Protein AF-A0A1Z5SDW2-F1 (afdb_monomer)

Solvent-accessible surface area (backbone atoms only — not comparable to full-atom values): 9249 Å² total; per-residue (Å²): 107,71,66,49,5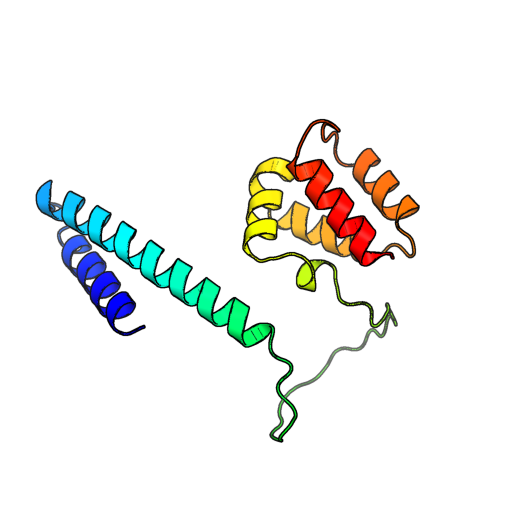3,56,39,53,48,50,41,60,58,54,66,68,35,76,96,68,62,44,74,67,51,52,50,50,40,52,51,40,48,56,50,42,50,52,57,48,54,53,49,49,53,55,50,57,56,58,72,72,52,90,77,78,86,81,89,88,84,88,88,89,81,88,90,82,93,78,88,75,88,77,65,98,61,84,51,64,79,79,74,48,50,80,63,55,52,53,51,44,22,47,75,77,42,75,58,34,58,65,60,43,51,55,46,50,57,52,48,69,64,47,95,46,50,70,60,37,51,53,51,45,61,74,73,44,92,71,56,88,87,36,67,65,55,50,50,52,51,51,52,50,46,70,72,61,109

Mean predicted aligned error: 17.03 Å

Secondary structure (DSSP, 8-state):
-HHHHHHHHHHHHHTT-TTT--HHHHHHHHHHHHHHHHHHHHHHHHHHHHHTS----------------------SS--HHHHS-HHHHHHHHHHTSTT-HHHHHHHHHHHTT-SSHHHHHHHHHTT----TT-HHHHHHHHHHHHHH-

Radius of gyration: 21.75 Å; Cα contacts (8 Å, |Δi|>4): 65; chains: 1; bounding box: 37×48×57 Å

Foldseek 3Di:
DVLLVVLVVLLVVLVVCPVNRDPVSVVSNVVSVVVNVVVVVVVVVVVVVVVPDPDDDDDDDDDDDDDDDDDDPQDPQDQLVNLQDPVLLQVCCVPFVVVPNVVSVVLSVVLSVDQALVVNVVVCVVPGVDDPPDPSVVVVSVSSNVRHD

Nearest PDB structures (foldseek):
  8ipa-assembly1_BB  TM=5.589E-01  e=6.727E+00  Triticum aestivum

Structure (mmCIF, N/CA/C/O backbone):
data_AF-A0A1Z5SDW2-F1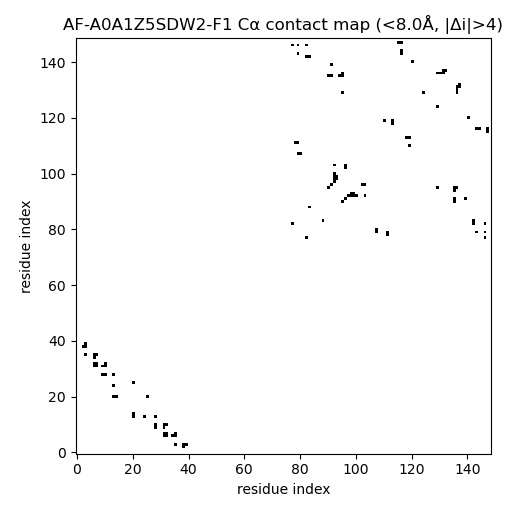
#
_entry.id   AF-A0A1Z5SDW2-F1
#
loop_
_atom_site.group_PDB
_atom_site.id
_atom_site.type_symbol
_atom_site.label_atom_id
_atom_site.label_alt_id
_atom_site.label_comp_id
_atom_site.label_asym_id
_atom_site.label_entity_id
_atom_site.label_seq_id
_atom_site.pdbx_PDB_ins_code
_atom_site.Cartn_x
_atom_site.Cartn_y
_atom_site.Cartn_z
_atom_site.occupancy
_atom_site.B_iso_or_equiv
_atom_site.auth_seq_id
_atom_site.auth_comp_id
_atom_site.auth_asym_id
_atom_site.auth_atom_id
_atom_site.pdbx_PDB_model_num
ATOM 1 N N . MET A 1 1 ? -1.486 -15.483 16.921 1.00 78.00 1 MET A N 1
ATOM 2 C CA . MET A 1 1 ? -2.925 -15.761 16.673 1.00 78.00 1 MET A CA 1
ATOM 3 C C . MET A 1 1 ? -3.793 -15.730 17.924 1.00 78.00 1 MET A C 1
ATOM 5 O O . MET A 1 1 ? -4.630 -14.843 17.981 1.00 78.00 1 MET A O 1
ATOM 9 N N . GLN A 1 2 ? -3.649 -16.633 18.909 1.00 83.25 2 GLN A N 1
ATOM 10 C CA . GLN A 1 2 ? -4.511 -16.599 20.113 1.00 83.25 2 GLN A CA 1
ATOM 11 C C . GLN A 1 2 ? -4.448 -15.241 20.840 1.00 83.25 2 GLN A C 1
ATOM 13 O O . GLN A 1 2 ? -5.489 -14.618 21.010 1.00 83.25 2 GLN A O 1
ATOM 18 N N . ARG A 1 3 ? -3.239 -14.731 21.138 1.00 87.12 3 ARG A N 1
ATOM 19 C CA . ARG A 1 3 ? -3.011 -13.404 21.750 1.00 87.12 3 ARG A CA 1
ATOM 20 C C . ARG A 1 3 ? -3.735 -12.268 21.011 1.00 87.12 3 ARG A C 1
ATOM 22 O O . ARG A 1 3 ? -4.568 -11.609 21.620 1.00 87.12 3 ARG A O 1
ATOM 29 N N . VAL A 1 4 ? -3.509 -12.116 19.700 1.00 89.12 4 VAL A N 1
ATOM 30 C CA . VAL A 1 4 ? -4.247 -11.176 18.825 1.00 89.12 4 VAL A CA 1
ATOM 31 C C . VAL A 1 4 ? -5.766 -11.268 19.006 1.00 89.12 4 VAL A C 1
ATOM 33 O O . VAL A 1 4 ? -6.408 -10.245 19.217 1.00 89.12 4 VAL A O 1
ATOM 36 N N . ARG A 1 5 ? -6.355 -12.474 18.970 1.00 89.94 5 ARG A N 1
ATOM 37 C CA . ARG A 1 5 ? -7.809 -12.650 19.159 1.00 89.94 5 ARG A CA 1
ATOM 38 C C . ARG A 1 5 ? -8.267 -12.187 20.545 1.00 89.94 5 ARG A C 1
ATOM 40 O O . ARG A 1 5 ? -9.271 -11.495 20.641 1.00 89.94 5 ARG A O 1
ATOM 47 N N . THR A 1 6 ? -7.523 -12.517 21.602 1.00 93.69 6 THR A N 1
ATOM 48 C CA . THR A 1 6 ? -7.821 -12.075 22.975 1.00 93.69 6 THR A CA 1
ATOM 49 C C . THR A 1 6 ? -7.713 -10.556 23.138 1.00 93.69 6 THR A C 1
ATOM 51 O O . THR A 1 6 ? -8.517 -9.965 23.852 1.00 93.69 6 THR A O 1
ATOM 54 N N . LEU A 1 7 ? -6.746 -9.908 22.485 1.00 92.25 7 LEU A N 1
ATOM 55 C CA . LEU A 1 7 ? -6.579 -8.453 22.541 1.00 92.25 7 LEU A CA 1
ATOM 56 C C . LEU A 1 7 ? -7.664 -7.718 21.743 1.00 92.25 7 LEU A C 1
ATOM 58 O O . LEU A 1 7 ? -8.242 -6.768 22.260 1.00 92.25 7 LEU A O 1
ATOM 62 N N . LEU A 1 8 ? -8.004 -8.191 20.540 1.00 93.00 8 LEU A N 1
ATOM 63 C CA . LEU A 1 8 ? -9.129 -7.657 19.762 1.00 93.00 8 LEU A CA 1
ATOM 64 C C . LEU A 1 8 ? -10.457 -7.800 20.516 1.00 93.00 8 LEU A C 1
ATOM 66 O O . LEU A 1 8 ? -11.240 -6.857 20.541 1.00 93.00 8 LEU A O 1
ATOM 70 N N . GLN A 1 9 ? -10.679 -8.936 21.188 1.00 93.00 9 GLN A N 1
ATOM 71 C CA . GLN A 1 9 ? -11.846 -9.133 22.050 1.00 93.00 9 GLN A CA 1
ATOM 72 C C . GLN A 1 9 ? -11.880 -8.104 23.192 1.00 93.00 9 GLN A C 1
ATOM 74 O O . GLN A 1 9 ? -12.898 -7.455 23.387 1.00 93.00 9 GLN A O 1
ATOM 79 N N . LYS A 1 10 ? -10.754 -7.881 23.885 1.00 90.88 10 LYS A N 1
ATOM 80 C CA . LYS A 1 10 ? -10.648 -6.858 24.940 1.00 90.88 10 LYS A CA 1
ATOM 81 C C . LYS A 1 10 ? -10.935 -5.440 24.439 1.00 90.88 10 LYS A C 1
ATOM 83 O O . LYS A 1 10 ? -11.641 -4.708 25.119 1.00 90.88 10 LYS A O 1
ATOM 88 N N . ILE A 1 11 ? -10.417 -5.057 23.269 1.00 91.19 11 ILE A N 1
ATOM 89 C CA . ILE A 1 11 ? -10.709 -3.748 22.655 1.00 91.19 11 ILE A CA 1
ATOM 90 C C . ILE A 1 11 ? -12.211 -3.635 22.358 1.00 91.19 11 ILE A C 1
ATOM 92 O O . ILE A 1 11 ? -12.821 -2.633 22.711 1.00 91.19 11 ILE A O 1
ATOM 96 N N . ALA A 1 12 ? -12.813 -4.681 21.783 1.00 89.88 12 ALA A N 1
ATOM 97 C CA . ALA A 1 12 ? -14.241 -4.734 21.466 1.00 89.88 12 ALA A CA 1
ATOM 98 C C . ALA A 1 12 ? -15.162 -4.856 22.697 1.00 89.88 12 ALA A C 1
ATOM 100 O O . ALA A 1 12 ? -16.364 -4.639 22.575 1.00 89.88 12 ALA A O 1
ATOM 101 N N . ASP A 1 13 ? -14.640 -5.234 23.866 1.00 89.56 13 ASP A N 1
ATOM 102 C CA . ASP A 1 13 ? -15.388 -5.237 25.127 1.00 89.56 13 ASP A CA 1
ATOM 103 C C . ASP A 1 13 ? -15.299 -3.884 25.846 1.00 89.56 13 ASP A C 1
ATOM 105 O O . ASP A 1 13 ? -16.306 -3.431 26.383 1.00 89.56 13 ASP A O 1
ATOM 109 N N . LEU A 1 14 ? -14.151 -3.197 25.778 1.00 86.50 14 LEU A N 1
ATOM 110 C CA . LEU A 1 14 ? -14.012 -1.808 26.236 1.00 86.50 14 LEU A CA 1
ATOM 111 C C . LEU A 1 14 ? -14.825 -0.839 25.358 1.00 86.50 14 LEU A C 1
ATOM 113 O O . LEU A 1 14 ? -15.527 0.023 25.878 1.00 86.50 14 LEU A O 1
ATOM 117 N N . SER A 1 15 ? -14.831 -1.031 24.033 1.00 82.19 15 SER A N 1
ATOM 118 C CA . SER A 1 15 ? -15.568 -0.168 23.097 1.00 82.19 15 SER A CA 1
ATOM 119 C C . SER A 1 15 ? -17.096 -0.299 23.160 1.00 82.19 15 SER A C 1
ATOM 121 O O . SER A 1 15 ? -17.777 0.377 22.403 1.00 82.19 15 SER A O 1
ATOM 123 N N . LYS A 1 16 ? -17.655 -1.181 24.001 1.00 84.19 16 LYS A N 1
ATOM 124 C CA . LYS A 1 16 ? -19.111 -1.267 24.249 1.00 84.19 16 LYS A CA 1
ATOM 125 C C . LYS A 1 16 ? -19.589 -0.282 25.314 1.00 84.19 16 LYS A C 1
ATOM 127 O O . LYS A 1 16 ? -20.788 -0.185 25.557 1.00 84.19 16 LYS A O 1
ATOM 132 N N . ALA A 1 17 ? -18.670 0.414 25.978 1.00 73.19 17 ALA A N 1
ATOM 133 C CA . ALA A 1 17 ? -18.972 1.411 26.993 1.00 73.19 17 ALA A CA 1
ATOM 134 C C . ALA A 1 17 ? -19.149 2.820 26.387 1.00 73.19 17 ALA A C 1
ATOM 136 O O . ALA A 1 17 ? -18.689 3.775 27.002 1.00 73.19 17 ALA A O 1
ATOM 137 N N . ASP A 1 18 ? -19.781 2.947 25.206 1.00 62.19 18 ASP A N 1
ATOM 138 C CA . ASP A 1 18 ? -19.827 4.162 24.357 1.00 62.19 18 ASP A CA 1
ATOM 139 C C . ASP A 1 18 ? -19.859 5.490 25.147 1.00 62.19 18 ASP A C 1
ATOM 141 O O . ASP A 1 18 ? -18.928 6.287 25.054 1.00 62.19 18 ASP A O 1
ATOM 145 N N . ASP A 1 19 ? -20.882 5.697 25.986 1.00 65.25 19 ASP A N 1
ATOM 146 C CA . ASP A 1 19 ? -21.088 6.948 26.741 1.00 65.25 19 ASP A CA 1
ATOM 147 C C . ASP A 1 19 ? -20.333 7.035 28.090 1.00 65.25 19 ASP A C 1
ATOM 149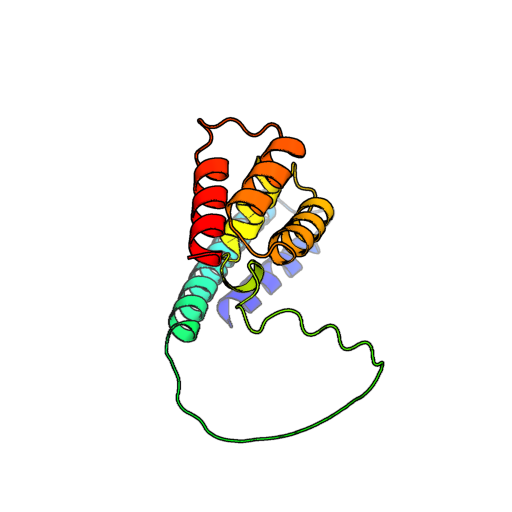 O O . ASP A 1 19 ? -20.437 8.040 28.792 1.00 65.25 19 ASP A O 1
ATOM 153 N N . ASN A 1 20 ? -19.621 5.982 28.512 1.00 71.75 20 ASN A N 1
ATOM 154 C CA . ASN A 1 20 ? -18.995 5.876 29.844 1.00 71.75 20 ASN A CA 1
ATOM 155 C C . ASN A 1 20 ? -17.509 5.461 29.827 1.00 71.75 20 ASN A C 1
ATOM 157 O O . ASN A 1 20 ? -16.932 5.249 30.895 1.00 71.75 20 ASN A O 1
ATOM 161 N N . ALA A 1 21 ? -16.880 5.336 28.655 1.00 78.38 21 ALA A N 1
ATOM 162 C CA . ALA A 1 21 ? -15.470 4.971 28.534 1.00 78.38 21 ALA A CA 1
ATOM 163 C C . ALA A 1 21 ? -14.574 5.981 29.275 1.00 78.38 21 ALA A C 1
ATOM 165 O O . ALA A 1 21 ? -14.546 7.172 28.956 1.00 78.38 21 ALA A O 1
ATOM 166 N N . THR A 1 22 ? -13.832 5.514 30.280 1.00 87.75 22 THR A N 1
ATOM 167 C CA . THR A 1 22 ? -12.931 6.377 31.049 1.00 87.75 22 THR A CA 1
ATOM 168 C C . THR A 1 22 ? -11.627 6.626 30.288 1.00 87.75 22 THR A C 1
ATOM 170 O O . THR A 1 22 ? -11.263 5.882 29.378 1.00 87.75 22 THR A O 1
ATOM 173 N N . LEU A 1 23 ? -10.855 7.634 30.711 1.00 84.75 23 LEU A N 1
ATOM 174 C CA . LEU A 1 23 ? -9.489 7.849 30.208 1.00 84.75 23 LEU A CA 1
ATOM 175 C C . LEU A 1 23 ? -8.621 6.582 30.330 1.00 84.75 23 LEU A C 1
ATOM 177 O O . LEU A 1 23 ? -7.840 6.290 29.432 1.00 84.75 23 LEU A O 1
ATOM 181 N N . ILE A 1 24 ? -8.818 5.792 31.393 1.00 87.06 24 ILE A N 1
ATOM 182 C CA . ILE A 1 24 ? -8.097 4.533 31.628 1.00 87.06 24 ILE A CA 1
ATOM 183 C C . ILE A 1 24 ? -8.512 3.466 30.604 1.00 87.06 24 ILE A C 1
ATOM 185 O O . ILE A 1 24 ? -7.659 2.726 30.116 1.00 87.06 24 ILE A O 1
ATOM 189 N N . ASP A 1 25 ? -9.795 3.395 30.239 1.00 87.19 25 ASP A N 1
ATOM 190 C CA . ASP A 1 25 ? -10.280 2.470 29.207 1.00 87.19 25 ASP A CA 1
ATOM 191 C C . ASP A 1 25 ? -9.734 2.850 27.824 1.00 87.19 25 ASP A C 1
ATOM 193 O O . ASP A 1 25 ? -9.317 1.975 27.065 1.00 87.19 25 ASP A O 1
ATOM 197 N N . ILE A 1 26 ? -9.658 4.151 27.523 1.00 88.38 26 ILE A N 1
ATOM 198 C CA . ILE A 1 26 ? -9.064 4.676 26.286 1.00 88.38 26 ILE A CA 1
ATOM 199 C C . ILE A 1 26 ? -7.563 4.350 26.230 1.00 88.38 26 ILE A C 1
ATOM 201 O O . ILE A 1 26 ? -7.108 3.789 25.231 1.00 88.38 26 ILE A O 1
ATOM 205 N N . ASP A 1 27 ? -6.802 4.610 27.297 1.00 90.88 27 ASP A N 1
ATOM 206 C CA . ASP A 1 27 ? -5.377 4.258 27.378 1.00 90.88 27 ASP A CA 1
ATOM 207 C C . ASP A 1 27 ? -5.156 2.740 27.217 1.00 90.88 27 ASP A C 1
ATOM 209 O O . ASP A 1 27 ? -4.287 2.312 26.451 1.00 90.88 27 ASP A O 1
ATOM 213 N N . LEU A 1 28 ? -5.996 1.909 27.850 1.00 90.44 28 LEU A N 1
ATOM 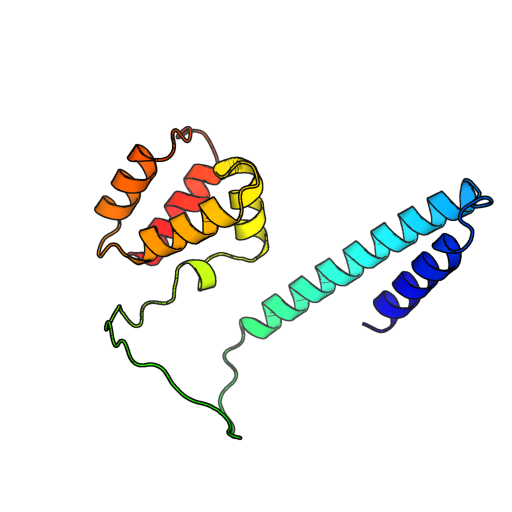214 C CA . LEU A 1 28 ? -5.984 0.450 27.682 1.00 90.44 28 LEU A CA 1
ATOM 215 C C . LEU A 1 28 ? -6.307 0.021 26.242 1.00 90.44 28 LEU A C 1
ATOM 217 O O . LEU A 1 28 ? -5.666 -0.896 25.723 1.00 90.44 28 LEU A O 1
ATOM 221 N N . MET A 1 29 ? -7.264 0.669 25.572 1.00 90.81 29 MET A N 1
ATOM 222 C CA . MET A 1 29 ? -7.565 0.422 24.157 1.00 90.81 29 MET A CA 1
ATOM 223 C C . MET A 1 29 ? -6.393 0.824 23.254 1.00 90.81 29 MET A C 1
ATOM 225 O O . MET A 1 29 ? -6.064 0.076 22.327 1.00 90.81 29 MET A O 1
ATOM 229 N N . MET A 1 30 ? -5.717 1.944 23.532 1.00 90.81 30 MET A N 1
ATOM 230 C CA . MET A 1 30 ? -4.506 2.348 22.810 1.00 90.81 30 MET A CA 1
ATOM 231 C C . MET A 1 30 ? -3.373 1.331 23.004 1.00 90.81 30 MET A C 1
ATOM 233 O O . MET A 1 30 ? -2.763 0.910 22.021 1.00 90.81 30 MET A O 1
ATOM 237 N N . ASP A 1 31 ? -3.120 0.871 24.231 1.00 91.81 31 ASP A N 1
ATOM 238 C CA . ASP A 1 31 ? -2.084 -0.130 24.516 1.00 91.81 31 ASP A CA 1
ATOM 239 C C . ASP A 1 31 ? -2.391 -1.502 23.915 1.00 91.81 31 ASP A C 1
ATOM 241 O O . ASP A 1 31 ? -1.523 -2.106 23.278 1.00 91.81 31 ASP A O 1
ATOM 245 N N . TYR A 1 32 ? -3.629 -1.990 24.016 1.00 93.38 32 TYR A N 1
ATOM 246 C CA . TYR A 1 32 ? -4.015 -3.221 23.328 1.00 93.38 32 TYR A CA 1
ATOM 247 C C . TYR A 1 32 ? -3.888 -3.080 21.804 1.00 93.38 32 TYR A C 1
ATOM 249 O O . TYR A 1 32 ? -3.443 -4.028 21.157 1.00 93.38 32 TYR A O 1
ATOM 257 N N . THR A 1 33 ? -4.176 -1.906 21.232 1.00 92.81 33 THR A N 1
ATOM 258 C CA . THR A 1 33 ? -3.976 -1.633 19.797 1.00 92.81 33 THR A CA 1
ATOM 259 C C . THR A 1 33 ? -2.491 -1.656 19.418 1.00 92.81 33 THR A C 1
ATOM 261 O O . THR A 1 33 ? -2.121 -2.327 18.452 1.00 92.81 33 THR A O 1
ATOM 264 N N . ARG A 1 34 ? -1.614 -1.020 20.213 1.00 91.69 34 ARG A N 1
ATOM 265 C CA . ARG A 1 34 ? -0.145 -1.066 20.041 1.00 91.69 34 ARG A CA 1
ATOM 266 C C . ARG A 1 34 ? 0.379 -2.509 20.066 1.00 91.69 34 ARG A C 1
ATOM 268 O O . ARG A 1 34 ? 1.174 -2.890 19.206 1.00 91.69 34 ARG A O 1
ATOM 275 N N . VAL A 1 35 ? -0.092 -3.337 21.004 1.00 90.31 35 VAL A N 1
ATOM 276 C CA . VAL A 1 35 ? 0.329 -4.747 21.111 1.00 90.31 35 VAL A CA 1
ATOM 277 C C . VAL A 1 35 ? -0.245 -5.614 19.981 1.00 90.31 35 VAL A C 1
ATOM 279 O O . VAL A 1 35 ? 0.475 -6.465 19.464 1.00 90.31 35 VAL A O 1
ATOM 282 N N . VAL A 1 36 ? -1.493 -5.393 19.546 1.00 89.75 36 VAL A N 1
ATOM 283 C CA . VAL A 1 36 ? -2.066 -6.071 18.363 1.00 89.75 36 VAL A CA 1
ATOM 284 C C . VAL A 1 36 ? -1.259 -5.749 17.108 1.00 89.75 36 VAL A C 1
ATOM 286 O O . VAL A 1 36 ? -0.933 -6.664 16.353 1.00 89.75 36 VAL A O 1
ATOM 289 N N . TYR A 1 37 ? -0.893 -4.482 16.903 1.00 89.00 37 TYR A N 1
ATOM 290 C CA . TYR A 1 37 ? -0.053 -4.074 15.779 1.00 89.00 37 TYR A CA 1
ATOM 291 C C . TYR A 1 37 ? 1.308 -4.787 15.804 1.00 89.00 37 TYR A C 1
ATOM 293 O O . TYR A 1 37 ? 1.702 -5.382 14.802 1.00 89.00 37 TYR A O 1
ATOM 301 N N . ALA A 1 38 ? 1.984 -4.824 16.957 1.00 83.31 38 ALA A N 1
ATOM 302 C CA . ALA A 1 38 ? 3.258 -5.530 17.110 1.00 83.31 38 ALA A CA 1
ATOM 303 C C . ALA A 1 38 ? 3.144 -7.045 16.829 1.00 83.31 38 ALA A C 1
ATOM 305 O O . ALA A 1 38 ? 3.937 -7.582 16.053 1.00 83.31 38 ALA A O 1
ATOM 306 N N . ASP A 1 39 ? 2.132 -7.726 17.385 1.00 86.56 39 ASP A N 1
ATOM 307 C CA . ASP A 1 39 ? 1.843 -9.146 17.112 1.00 86.56 39 ASP A CA 1
ATOM 308 C C . ASP A 1 39 ? 1.596 -9.410 15.608 1.00 86.56 39 ASP A C 1
ATOM 310 O O . ASP A 1 39 ? 1.997 -10.451 15.078 1.00 86.56 39 ASP A O 1
ATOM 314 N N . LEU A 1 40 ? 0.908 -8.494 14.913 1.00 86.62 40 LEU A N 1
ATOM 315 C CA . LEU A 1 40 ? 0.592 -8.615 13.486 1.00 86.62 40 LEU A CA 1
ATOM 316 C C . LEU A 1 40 ? 1.805 -8.335 12.591 1.00 86.62 40 LEU A C 1
ATOM 318 O O . LEU A 1 40 ? 1.996 -9.046 11.603 1.00 86.62 40 LEU A O 1
ATOM 322 N N . VAL A 1 41 ? 2.654 -7.366 12.944 1.00 81.06 41 VAL A N 1
ATOM 323 C CA . VAL A 1 41 ? 3.939 -7.124 12.267 1.00 81.06 41 VAL A CA 1
ATOM 324 C C . VAL A 1 41 ? 4.865 -8.331 12.434 1.00 81.06 41 VAL A C 1
ATOM 326 O O . VAL A 1 41 ? 5.457 -8.785 11.454 1.00 81.06 41 VAL A O 1
ATOM 329 N N . GLU A 1 42 ? 4.939 -8.919 13.633 1.00 80.88 42 GLU A N 1
ATOM 330 C CA . GLU A 1 42 ? 5.720 -10.140 13.857 1.00 80.88 42 GLU A CA 1
ATOM 331 C C . GLU A 1 42 ? 5.185 -11.313 13.018 1.00 80.88 42 GLU A C 1
ATOM 333 O O . GLU A 1 42 ? 5.951 -12.030 12.369 1.00 80.88 42 GLU A O 1
ATOM 338 N N . LEU A 1 43 ? 3.859 -11.485 12.967 1.00 79.88 43 LEU A N 1
ATOM 339 C CA . LEU A 1 43 ? 3.215 -12.513 12.153 1.00 79.88 43 LEU A CA 1
ATOM 340 C C . LEU A 1 43 ? 3.463 -12.306 10.652 1.00 79.88 43 LEU A C 1
ATOM 342 O O . LEU A 1 43 ? 3.778 -13.273 9.960 1.00 79.88 43 LEU A O 1
ATOM 346 N N . ARG A 1 44 ? 3.377 -11.065 10.155 1.00 77.81 44 ARG A N 1
ATOM 347 C CA . ARG A 1 44 ? 3.714 -10.706 8.768 1.00 77.81 44 ARG A CA 1
ATOM 348 C C . ARG A 1 44 ? 5.152 -11.104 8.447 1.00 77.81 44 ARG A C 1
ATOM 350 O O . ARG A 1 44 ? 5.383 -11.717 7.410 1.00 77.81 44 ARG A O 1
ATOM 357 N N . SER A 1 45 ? 6.104 -10.802 9.330 1.00 70.00 45 SER A N 1
ATOM 358 C CA . SER A 1 45 ? 7.513 -11.173 9.151 1.00 70.00 45 SER A CA 1
ATOM 359 C C . SER A 1 45 ? 7.713 -12.691 9.127 1.00 70.00 45 SER A C 1
ATOM 361 O O . SER A 1 45 ? 8.393 -13.194 8.236 1.00 70.00 45 SER A O 1
ATOM 363 N N . ARG A 1 46 ? 7.055 -13.442 10.023 1.00 72.38 46 ARG A N 1
ATOM 364 C CA . ARG A 1 46 ? 7.072 -14.919 10.024 1.00 72.38 4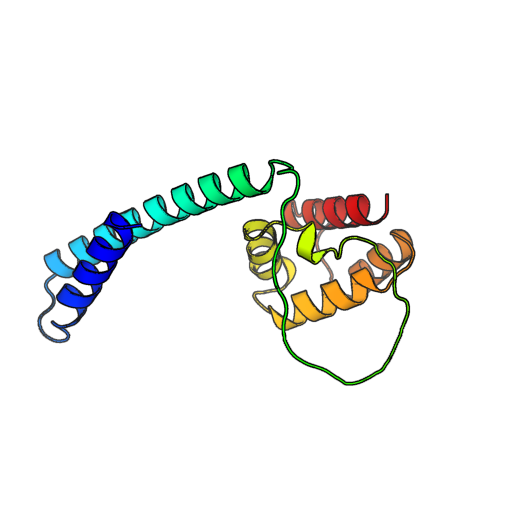6 ARG A CA 1
ATOM 365 C C . ARG A 1 46 ? 6.483 -15.514 8.734 1.00 72.38 46 ARG A C 1
ATOM 367 O O . ARG A 1 46 ? 7.051 -16.451 8.180 1.00 72.38 46 ARG A O 1
ATOM 374 N N . VAL A 1 47 ? 5.372 -14.968 8.232 1.00 67.88 47 VAL A N 1
ATOM 375 C CA . VAL A 1 47 ? 4.738 -15.416 6.976 1.00 67.88 47 VAL A CA 1
ATOM 376 C C . VAL A 1 47 ? 5.597 -15.062 5.760 1.00 67.88 47 VAL A C 1
ATOM 378 O O . VAL A 1 47 ? 5.786 -15.909 4.893 1.00 67.88 47 VAL A O 1
ATOM 381 N N . ALA A 1 48 ? 6.181 -13.862 5.710 1.00 60.28 48 ALA A N 1
ATOM 382 C CA . ALA A 1 48 ? 7.096 -13.462 4.641 1.00 60.28 48 ALA A CA 1
ATOM 383 C C . ALA A 1 48 ? 8.353 -14.350 4.586 1.00 60.28 48 ALA A C 1
ATOM 385 O O . ALA A 1 48 ? 8.793 -14.714 3.498 1.00 60.28 48 ALA A O 1
ATOM 386 N N . PHE A 1 49 ? 8.891 -14.759 5.742 1.00 53.09 49 PHE A N 1
ATOM 387 C CA . PHE A 1 49 ? 10.004 -15.711 5.806 1.00 53.09 49 PHE A CA 1
ATOM 388 C C . PHE A 1 49 ? 9.606 -17.104 5.298 1.00 53.09 49 PHE A C 1
ATOM 390 O O . PHE A 1 49 ? 10.311 -17.677 4.470 1.00 53.09 49 PHE A O 1
ATOM 397 N N . ASN A 1 50 ? 8.455 -17.629 5.735 1.00 52.47 50 ASN A N 1
ATOM 398 C CA . ASN A 1 50 ? 7.965 -18.938 5.290 1.00 52.47 50 ASN A CA 1
ATOM 399 C C . ASN A 1 50 ? 7.640 -18.974 3.787 1.00 52.47 50 ASN A C 1
ATOM 401 O O . ASN A 1 50 ? 7.900 -19.981 3.134 1.00 52.47 50 ASN A O 1
ATOM 405 N N . ASN A 1 51 ? 7.107 -17.884 3.227 1.00 52.66 51 ASN A N 1
ATOM 406 C CA . ASN A 1 51 ? 6.764 -17.794 1.805 1.00 52.66 51 ASN A CA 1
ATOM 407 C C . ASN A 1 51 ? 7.997 -17.729 0.881 1.00 52.66 51 ASN A C 1
ATOM 409 O O . ASN A 1 51 ? 7.864 -17.980 -0.313 1.00 52.66 51 ASN A O 1
ATOM 413 N N . ASN A 1 52 ? 9.186 -17.435 1.422 1.00 46.09 52 ASN A N 1
ATOM 414 C CA . ASN A 1 52 ? 10.451 -17.404 0.680 1.00 46.09 52 ASN A CA 1
ATOM 415 C C . ASN A 1 52 ? 11.227 -18.739 0.721 1.00 46.09 52 ASN A C 1
ATOM 417 O O . ASN A 1 52 ? 12.367 -18.799 0.258 1.00 46.09 52 ASN A O 1
ATOM 421 N N . LEU A 1 53 ? 10.631 -19.821 1.241 1.00 36.00 53 LEU A N 1
ATOM 422 C CA . LEU A 1 53 ? 11.197 -21.174 1.179 1.00 36.00 53 LEU A CA 1
ATOM 423 C C . LEU A 1 53 ? 10.540 -21.989 0.044 1.00 36.00 53 LEU A C 1
ATOM 425 O O . LEU A 1 53 ? 9.320 -22.167 0.054 1.00 36.00 53 LEU A O 1
ATOM 429 N N . PRO A 1 54 ? 11.311 -22.522 -0.929 1.00 37.22 54 PRO A N 1
ATOM 430 C CA . PRO A 1 54 ? 10.765 -23.260 -2.069 1.00 37.22 54 PRO A CA 1
ATOM 431 C C . PRO A 1 54 ? 10.344 -24.681 -1.661 1.00 37.22 54 PRO A C 1
ATOM 433 O O . PRO A 1 54 ? 11.090 -25.648 -1.827 1.00 37.22 54 PRO A O 1
ATOM 436 N N . ASN A 1 55 ? 9.139 -24.815 -1.108 1.00 33.47 55 ASN A N 1
ATOM 437 C CA . ASN A 1 55 ? 8.628 -26.099 -0.638 1.00 33.47 55 ASN A CA 1
ATOM 438 C C . ASN A 1 55 ? 8.221 -26.999 -1.821 1.00 33.47 55 ASN A C 1
ATOM 440 O O . ASN A 1 55 ? 7.286 -26.695 -2.563 1.00 33.47 55 ASN A O 1
ATOM 444 N N . PHE A 1 56 ? 8.927 -28.118 -1.997 1.00 30.66 56 PHE A N 1
ATOM 445 C CA . PHE A 1 56 ? 8.627 -29.103 -3.037 1.00 30.66 56 PHE A CA 1
ATOM 446 C C . PHE A 1 56 ? 7.273 -29.798 -2.786 1.00 30.66 56 PHE A C 1
ATOM 448 O O . PHE A 1 56 ? 6.982 -30.213 -1.670 1.00 30.66 56 PHE A O 1
ATOM 455 N N . ASN A 1 5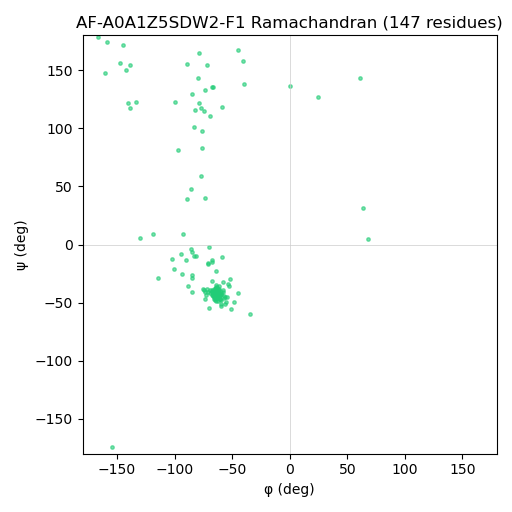7 ? 6.491 -29.932 -3.865 1.00 37.56 57 ASN A N 1
ATOM 456 C CA . ASN A 1 57 ? 5.293 -30.764 -4.082 1.00 37.56 57 ASN A CA 1
ATOM 457 C C . ASN A 1 57 ? 4.765 -31.664 -2.941 1.00 37.56 57 ASN A C 1
ATOM 459 O O . ASN A 1 57 ? 5.473 -32.553 -2.478 1.00 37.56 57 ASN A O 1
ATOM 463 N N . ILE A 1 58 ? 3.434 -31.648 -2.759 1.00 35.56 58 ILE A N 1
ATOM 464 C CA . ILE A 1 58 ? 2.559 -32.789 -3.120 1.00 35.56 58 ILE A CA 1
ATOM 465 C C . ILE A 1 58 ? 1.081 -32.338 -3.274 1.00 35.56 58 ILE A C 1
ATOM 467 O O . ILE A 1 58 ? 0.629 -31.398 -2.629 1.00 35.56 58 ILE A O 1
ATOM 471 N N . LYS A 1 59 ? 0.371 -33.020 -4.188 1.00 38.97 59 LYS A N 1
ATOM 472 C CA . LYS A 1 59 ? -1.084 -33.028 -4.502 1.00 38.97 59 LYS A CA 1
ATOM 473 C C . LYS A 1 59 ? -2.009 -32.988 -3.256 1.00 38.97 59 LYS A C 1
ATOM 475 O O . LYS A 1 59 ? -1.601 -33.465 -2.207 1.00 38.97 59 LYS A O 1
ATOM 480 N N . GLU A 1 60 ? -3.284 -32.563 -3.271 1.00 37.66 60 GLU A N 1
ATOM 481 C CA . GLU A 1 60 ? -4.325 -32.298 -4.307 1.00 37.66 60 GLU A CA 1
ATOM 482 C C . GLU A 1 60 ? -5.492 -31.477 -3.627 1.00 37.66 60 GLU A C 1
ATOM 484 O O . GLU A 1 60 ? -5.374 -31.228 -2.431 1.00 37.66 60 GLU A O 1
ATOM 489 N N . ARG A 1 61 ? -6.627 -30.987 -4.187 1.00 35.81 61 ARG A N 1
ATOM 490 C CA . ARG A 1 61 ? -7.445 -31.231 -5.408 1.00 35.81 61 ARG A CA 1
ATOM 491 C C . ARG A 1 61 ? -8.101 -29.956 -6.001 1.00 35.81 61 ARG A C 1
ATOM 493 O O . ARG A 1 61 ? -8.123 -28.894 -5.395 1.00 35.81 61 ARG A O 1
ATOM 500 N N . GLU A 1 62 ? -8.680 -30.161 -7.186 1.00 39.22 62 GLU A N 1
ATOM 501 C CA . GLU A 1 62 ? -9.833 -29.492 -7.833 1.00 39.22 62 GLU A CA 1
ATOM 502 C C . GLU A 1 62 ? -11.071 -29.258 -6.922 1.00 39.22 62 GLU A C 1
ATOM 504 O O . GLU A 1 62 ? -11.166 -29.903 -5.879 1.00 39.22 62 GLU A O 1
ATOM 509 N N . LYS A 1 63 ? -12.107 -28.451 -7.246 1.00 40.41 63 LYS A N 1
ATOM 510 C CA . LYS A 1 63 ? -12.525 -27.600 -8.413 1.00 40.41 63 LYS A CA 1
ATOM 511 C C . LYS A 1 63 ? -13.455 -26.474 -7.852 1.00 40.41 63 LYS A C 1
ATOM 513 O O . LYS A 1 63 ? -13.561 -26.390 -6.634 1.00 40.41 63 LYS A O 1
ATOM 518 N N . THR A 1 64 ? -14.153 -25.549 -8.533 1.00 33.88 64 THR A N 1
ATOM 519 C CA . THR A 1 64 ? -14.636 -25.243 -9.919 1.00 33.88 64 THR A CA 1
ATOM 520 C C . THR A 1 64 ? -14.910 -23.704 -9.945 1.00 33.88 64 THR A C 1
ATOM 522 O O . THR A 1 64 ? -14.845 -23.103 -8.876 1.00 33.88 64 THR A O 1
ATOM 525 N N . ALA A 1 65 ? -15.252 -22.947 -10.999 1.00 36.94 65 ALA A N 1
ATOM 526 C CA . ALA A 1 65 ? -15.521 -23.112 -12.444 1.00 36.94 65 ALA A CA 1
ATOM 527 C C . ALA A 1 65 ? -15.044 -21.796 -13.150 1.00 36.94 65 ALA A C 1
ATOM 529 O O . ALA A 1 65 ? -14.760 -20.826 -12.454 1.00 36.94 65 ALA A O 1
ATOM 530 N N . GLU A 1 66 ? -14.695 -21.696 -14.438 1.00 46.75 66 GLU A N 1
ATOM 531 C CA . GLU A 1 66 ? -15.475 -21.722 -15.704 1.00 46.75 66 GLU A CA 1
ATOM 532 C C . GLU A 1 66 ? -16.555 -20.619 -15.900 1.00 46.75 66 GLU A C 1
ATOM 534 O O . GLU A 1 66 ? -17.296 -20.327 -14.965 1.00 46.75 66 GLU A O 1
ATOM 539 N N . PRO A 1 67 ? -16.754 -20.091 -17.135 1.00 53.66 67 PRO A N 1
ATOM 540 C CA . PRO A 1 67 ? -15.699 -19.541 -18.007 1.00 53.66 67 PRO A CA 1
ATOM 541 C C . PRO A 1 67 ? -16.125 -18.282 -18.814 1.00 53.66 67 PRO A C 1
ATOM 543 O O . PRO A 1 67 ? -17.240 -18.214 -19.327 1.00 53.66 67 PRO A O 1
ATOM 546 N N . THR A 1 68 ? -15.182 -17.382 -19.128 1.00 37.25 68 THR A N 1
ATOM 547 C CA . THR A 1 68 ? -15.323 -16.491 -20.304 1.00 37.25 68 THR A CA 1
ATOM 548 C C . THR A 1 68 ? -13.986 -16.321 -21.022 1.00 37.25 68 THR A C 1
ATOM 550 O O . THR A 1 68 ? -13.006 -15.876 -20.433 1.00 37.25 68 THR A O 1
ATOM 553 N N . ASN A 1 69 ? -13.938 -16.670 -22.310 1.00 43.53 69 ASN A N 1
ATOM 554 C CA . ASN A 1 69 ? -12.736 -16.526 -23.129 1.00 43.53 69 ASN A CA 1
ATOM 555 C C . ASN A 1 69 ? -12.541 -15.075 -23.587 1.00 43.53 69 ASN A C 1
ATOM 557 O O . ASN A 1 69 ? -13.355 -14.594 -24.370 1.00 43.53 69 ASN A O 1
ATOM 561 N N . GLN A 1 70 ? -11.400 -14.468 -23.255 1.00 44.41 70 GLN A N 1
ATOM 562 C CA . GLN A 1 70 ? -10.566 -13.771 -24.245 1.00 44.41 70 GLN A CA 1
ATOM 563 C C . GLN A 1 70 ? -9.096 -14.101 -23.952 1.00 44.41 70 GLN A C 1
ATOM 565 O O . GLN A 1 70 ? -8.594 -13.827 -22.866 1.00 44.41 70 GLN A O 1
ATOM 570 N N . ILE A 1 71 ? -8.421 -14.761 -24.899 1.00 49.53 71 ILE A N 1
ATOM 571 C CA . ILE A 1 71 ? -7.034 -15.219 -24.737 1.00 49.53 71 ILE A CA 1
ATOM 572 C C . ILE A 1 71 ? -6.097 -14.194 -25.379 1.00 49.53 71 ILE A C 1
ATOM 574 O O . ILE A 1 71 ? -5.613 -14.397 -26.494 1.00 49.53 71 ILE A O 1
ATOM 578 N N . GLU A 1 72 ? -5.795 -13.115 -24.661 1.00 39.16 72 GLU A N 1
ATOM 579 C CA . GLU A 1 72 ? -4.575 -12.358 -24.944 1.00 39.16 72 GLU A CA 1
ATOM 580 C C . GLU A 1 72 ? -3.390 -13.044 -24.258 1.00 39.16 72 GLU A C 1
ATOM 582 O O . GLU A 1 72 ? -3.319 -13.154 -23.034 1.00 39.16 72 GLU A O 1
ATOM 587 N N . LYS A 1 73 ? -2.441 -13.541 -25.059 1.00 44.09 73 LYS A N 1
ATOM 588 C CA . LYS A 1 73 ? -1.232 -14.229 -24.578 1.00 44.09 73 LYS A CA 1
ATOM 589 C C . LYS A 1 73 ? -0.194 -13.236 -24.039 1.00 44.09 73 LYS A C 1
ATOM 591 O O . LYS A 1 73 ? 0.930 -1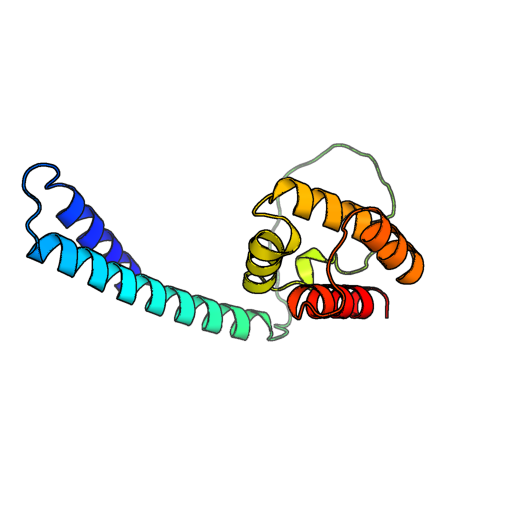3.191 -24.540 1.00 44.09 73 LYS A O 1
ATOM 596 N N . LYS A 1 74 ? -0.542 -12.438 -23.028 1.00 41.91 74 LYS A N 1
ATOM 597 C CA . LYS A 1 74 ? 0.417 -11.514 -22.416 1.00 41.91 74 LYS A CA 1
ATOM 598 C C . LYS A 1 74 ? 1.273 -12.243 -21.380 1.00 41.91 74 LYS A C 1
ATOM 600 O O . LYS A 1 74 ? 0.811 -12.545 -20.290 1.00 41.91 74 LYS A O 1
ATOM 605 N N . SER A 1 75 ? 2.492 -12.576 -21.812 1.00 39.09 75 SER A N 1
ATOM 606 C CA . SER A 1 75 ? 3.685 -13.023 -21.073 1.00 39.09 75 SER A CA 1
ATOM 607 C C . SER A 1 75 ? 3.515 -13.702 -19.708 1.00 39.09 75 SER A C 1
ATOM 609 O O . SER A 1 75 ? 3.078 -13.099 -18.736 1.00 39.09 75 SER A O 1
ATOM 611 N N . ILE A 1 76 ? 4.115 -14.891 -19.567 1.00 46.44 76 ILE A N 1
ATOM 612 C CA . ILE A 1 76 ? 4.375 -15.555 -18.271 1.00 46.44 76 ILE A CA 1
ATOM 613 C C . ILE A 1 76 ? 5.534 -14.856 -17.507 1.00 46.44 76 ILE A C 1
ATOM 615 O O . ILE A 1 76 ? 6.396 -15.503 -16.916 1.00 46.44 76 ILE A O 1
ATOM 619 N N . ARG A 1 77 ? 5.588 -13.517 -17.541 1.00 51.66 77 ARG A N 1
ATOM 620 C CA . ARG A 1 77 ? 6.411 -12.705 -16.634 1.00 51.66 77 ARG A CA 1
ATOM 621 C C . ARG A 1 77 ? 5.667 -12.596 -15.302 1.00 51.66 77 ARG A C 1
ATOM 623 O O . ARG A 1 77 ? 4.440 -12.510 -15.272 1.00 51.66 77 ARG A O 1
ATOM 630 N N . ALA A 1 78 ? 6.394 -12.613 -14.189 1.00 58.28 78 ALA A N 1
ATOM 631 C CA . ALA A 1 78 ? 5.785 -12.384 -12.885 1.00 58.28 78 ALA A CA 1
ATOM 632 C C . ALA A 1 78 ? 5.351 -10.915 -12.793 1.00 58.28 78 ALA A C 1
ATOM 634 O O . ALA A 1 78 ? 6.205 -10.036 -12.739 1.00 58.28 78 ALA A O 1
ATOM 635 N N . THR A 1 79 ? 4.036 -10.675 -12.795 1.00 68.06 79 THR A N 1
ATOM 636 C CA . THR A 1 79 ? 3.389 -9.358 -12.675 1.00 68.06 79 THR A CA 1
ATOM 637 C C . THR A 1 79 ? 4.107 -8.467 -11.658 1.00 68.06 79 THR A C 1
ATOM 639 O O . THR A 1 79 ? 4.427 -8.953 -10.572 1.00 68.06 79 THR A O 1
ATOM 642 N N . LEU A 1 80 ? 4.297 -7.175 -11.952 1.00 75.56 80 LEU A N 1
ATOM 643 C CA . LEU A 1 80 ? 4.877 -6.184 -11.024 1.00 75.56 80 LEU A CA 1
ATOM 644 C C . LEU A 1 80 ? 4.276 -6.294 -9.607 1.00 75.56 80 LEU A C 1
ATOM 646 O O . LEU A 1 80 ? 5.002 -6.328 -8.619 1.00 75.56 80 LEU A O 1
ATOM 650 N N . GLU A 1 81 ? 2.958 -6.486 -9.514 1.00 73.38 81 GLU A N 1
ATOM 651 C CA . GLU A 1 81 ? 2.194 -6.723 -8.275 1.00 73.38 81 GLU A CA 1
ATOM 652 C C . GLU A 1 81 ? 2.731 -7.861 -7.387 1.00 73.38 81 GLU A C 1
ATOM 654 O O . GLU A 1 81 ? 2.556 -7.826 -6.174 1.00 73.38 81 GLU A O 1
ATOM 659 N N . LYS A 1 82 ? 3.366 -8.880 -7.979 1.00 73.69 82 LYS A N 1
ATOM 660 C CA . LYS A 1 82 ? 3.962 -10.035 -7.282 1.00 73.69 82 LYS A CA 1
ATOM 661 C C . LYS A 1 82 ? 5.427 -9.812 -6.901 1.00 73.69 82 LYS A C 1
ATOM 663 O O . LYS A 1 82 ? 5.986 -10.607 -6.152 1.00 73.69 82 LYS A O 1
ATOM 668 N N . GLN A 1 83 ? 6.057 -8.777 -7.453 1.00 72.12 83 GLN A N 1
ATOM 669 C CA . GLN A 1 83 ? 7.446 -8.392 -7.193 1.00 72.12 83 GLN A CA 1
ATOM 670 C C . GLN A 1 83 ? 7.559 -7.223 -6.199 1.00 72.12 83 GLN A C 1
ATOM 672 O O . GLN A 1 83 ? 8.618 -7.053 -5.588 1.00 72.12 83 GLN A O 1
ATOM 677 N N . ILE A 1 84 ? 6.489 -6.440 -6.047 1.00 80.44 84 ILE A N 1
ATOM 678 C CA . ILE A 1 84 ? 6.332 -5.349 -5.080 1.00 80.44 84 ILE A CA 1
ATOM 679 C C . ILE A 1 84 ? 5.855 -5.937 -3.742 1.00 80.44 84 ILE A C 1
ATOM 681 O O . ILE A 1 84 ? 4.894 -6.706 -3.698 1.00 80.44 84 ILE A O 1
ATOM 685 N N . GLY A 1 85 ? 6.520 -5.600 -2.636 1.00 78.44 85 GLY A N 1
ATOM 686 C CA . GLY A 1 85 ? 6.109 -6.028 -1.303 1.00 78.44 85 GLY A CA 1
ATOM 687 C C . GLY A 1 85 ? 4.840 -5.315 -0.833 1.00 78.44 85 GLY A C 1
ATOM 688 O O . GLY A 1 85 ? 4.548 -4.190 -1.224 1.00 78.44 85 GLY A O 1
ATOM 689 N N . VAL A 1 86 ? 4.085 -5.948 0.073 1.00 72.81 86 VAL A N 1
ATOM 690 C CA . VAL A 1 86 ? 2.827 -5.374 0.599 1.00 72.81 86 VAL A CA 1
ATOM 691 C C . VAL A 1 86 ? 3.037 -4.008 1.269 1.00 72.81 86 VAL A C 1
ATOM 693 O O . VAL A 1 86 ? 2.155 -3.164 1.188 1.00 72.81 86 VAL A O 1
ATOM 696 N N . ASN A 1 87 ? 4.193 -3.767 1.899 1.00 74.88 87 ASN A N 1
ATOM 697 C CA . ASN A 1 87 ? 4.488 -2.458 2.498 1.00 74.88 87 ASN A CA 1
ATOM 698 C C . ASN A 1 87 ? 4.790 -1.426 1.412 1.00 74.88 87 ASN A C 1
ATOM 700 O O . ASN A 1 87 ? 4.228 -0.340 1.429 1.00 74.88 87 ASN A O 1
ATOM 704 N N . ASP A 1 88 ? 5.631 -1.809 0.458 1.00 81.56 88 ASP A N 1
ATOM 705 C CA . ASP A 1 88 ? 6.062 -1.004 -0.676 1.00 81.56 88 ASP A CA 1
ATOM 706 C C . ASP A 1 88 ? 4.843 -0.552 -1.503 1.00 81.56 88 ASP A C 1
ATOM 708 O O . ASP A 1 88 ? 4.739 0.621 -1.838 1.00 81.56 88 ASP A O 1
ATOM 712 N N . LYS A 1 89 ? 3.844 -1.429 -1.723 1.00 84.75 89 LYS A N 1
ATOM 713 C CA . LYS A 1 89 ? 2.555 -1.047 -2.335 1.00 84.75 89 LYS A CA 1
ATOM 714 C C . LYS A 1 89 ? 1.877 0.098 -1.574 1.00 84.75 89 LYS A C 1
ATOM 716 O O . LYS A 1 89 ? 1.452 1.056 -2.211 1.00 84.75 89 LYS A O 1
ATOM 721 N N . TYR A 1 90 ? 1.754 0.011 -0.247 1.00 83.06 90 TYR A N 1
ATOM 722 C CA . TYR A 1 90 ? 1.127 1.081 0.540 1.00 83.06 90 TYR A CA 1
ATOM 723 C C . TYR A 1 90 ? 1.958 2.371 0.536 1.00 83.06 90 TYR A C 1
ATOM 725 O O . TYR A 1 90 ? 1.375 3.438 0.396 1.00 83.06 90 TYR A O 1
ATOM 733 N N . LEU A 1 91 ? 3.289 2.268 0.620 1.00 85.00 91 LEU A N 1
ATOM 734 C CA . LEU A 1 91 ? 4.216 3.405 0.594 1.00 85.00 91 LEU A CA 1
ATOM 735 C C . LEU A 1 91 ? 4.189 4.149 -0.751 1.00 85.00 91 LEU A C 1
ATOM 737 O O . LEU A 1 91 ? 4.157 5.375 -0.787 1.00 85.00 91 LEU A O 1
ATOM 741 N N . PHE A 1 92 ? 4.152 3.421 -1.870 1.00 85.38 92 PHE A N 1
ATOM 742 C CA . PHE A 1 92 ? 3.968 4.043 -3.180 1.00 85.38 92 PHE A CA 1
ATOM 743 C C . PHE A 1 92 ? 2.575 4.665 -3.290 1.00 85.38 92 PHE A C 1
ATOM 745 O O . PHE A 1 92 ? 2.464 5.804 -3.731 1.00 85.38 92 PHE A O 1
ATOM 752 N N . ILE A 1 93 ? 1.519 3.966 -2.854 1.00 81.62 93 ILE A N 1
ATOM 753 C CA . ILE A 1 93 ? 0.155 4.511 -2.867 1.00 81.62 93 ILE A CA 1
ATOM 754 C C . ILE A 1 93 ? 0.071 5.833 -2.095 1.00 81.62 93 ILE A C 1
ATOM 756 O O . ILE A 1 93 ? -0.525 6.770 -2.621 1.00 81.62 93 ILE A O 1
ATOM 760 N N . SER A 1 94 ? 0.663 5.941 -0.901 1.00 83.25 94 SER A N 1
ATOM 761 C CA . SER A 1 94 ? 0.599 7.169 -0.104 1.00 83.25 94 SER A CA 1
ATOM 762 C C . SER A 1 94 ? 1.422 8.308 -0.709 1.00 83.25 94 SER A C 1
ATOM 764 O O . SER A 1 94 ? 0.848 9.359 -0.992 1.00 83.25 94 SER A O 1
ATOM 766 N N . GLU A 1 95 ? 2.715 8.097 -0.978 1.00 84.25 95 GLU A N 1
ATOM 767 C CA . GLU A 1 95 ? 3.614 9.197 -1.366 1.00 84.25 95 GLU A CA 1
ATOM 768 C C . GLU A 1 95 ? 3.572 9.518 -2.871 1.00 84.25 95 GLU A C 1
ATOM 770 O O . GLU A 1 95 ? 3.545 10.684 -3.255 1.00 84.25 95 GLU A O 1
ATOM 775 N N . LEU A 1 96 ? 3.521 8.501 -3.740 1.00 84.94 96 LEU A N 1
ATOM 776 C CA . LEU A 1 96 ? 3.634 8.674 -5.199 1.00 84.94 96 LEU A CA 1
ATOM 777 C C . LEU A 1 96 ? 2.282 8.810 -5.918 1.00 84.94 96 LEU A C 1
ATOM 779 O O . LEU A 1 96 ? 2.213 9.399 -6.999 1.00 84.94 96 LEU A O 1
ATOM 783 N N . PHE A 1 97 ? 1.211 8.259 -5.336 1.00 84.81 97 PHE A N 1
ATOM 784 C CA . PHE A 1 97 ? -0.142 8.257 -5.914 1.00 84.81 97 PHE A CA 1
ATOM 785 C C . PHE A 1 97 ? -1.183 8.995 -5.046 1.00 84.81 97 PHE A C 1
ATOM 787 O O . PHE A 1 97 ? -2.376 8.933 -5.337 1.00 84.81 97 PHE A O 1
ATOM 794 N N . GLY A 1 98 ? -0.767 9.710 -3.992 1.00 82.38 98 GLY A N 1
ATOM 795 C CA . GLY A 1 98 ? -1.651 10.580 -3.201 1.00 82.38 98 GLY A CA 1
ATOM 796 C C . GLY A 1 98 ? -2.783 9.847 -2.467 1.00 82.38 98 GLY A C 1
ATOM 797 O O . GLY A 1 98 ? -3.866 10.399 -2.285 1.00 82.38 98 GLY A O 1
ATOM 798 N N . ASN A 1 99 ? -2.538 8.601 -2.059 1.00 79.44 99 ASN A N 1
ATOM 799 C CA . ASN A 1 99 ? -3.492 7.602 -1.560 1.00 79.44 99 ASN A CA 1
ATOM 800 C C . ASN A 1 99 ? -4.507 7.042 -2.584 1.00 79.44 99 ASN A C 1
ATOM 802 O O . ASN A 1 99 ? -5.342 6.211 -2.209 1.00 79.44 99 ASN A O 1
ATOM 806 N N . ASP A 1 100 ? -4.427 7.390 -3.875 1.00 80.31 100 ASP A N 1
ATOM 807 C CA . ASP A 1 100 ? -5.296 6.792 -4.897 1.00 80.31 100 ASP A CA 1
ATOM 808 C C . ASP A 1 100 ? -4.840 5.367 -5.271 1.00 80.31 100 ASP A C 1
ATOM 810 O O . ASP A 1 100 ? -3.957 5.122 -6.099 1.00 80.31 100 ASP A O 1
ATOM 814 N N . THR A 1 101 ? -5.509 4.392 -4.653 1.00 79.50 101 THR A N 1
ATOM 815 C CA . THR A 1 101 ? -5.298 2.961 -4.911 1.00 79.50 101 THR A CA 1
ATOM 816 C C . THR A 1 101 ? -5.741 2.547 -6.321 1.00 79.50 101 THR A C 1
ATOM 818 O O . THR A 1 101 ? -5.129 1.652 -6.903 1.00 79.50 101 THR A O 1
ATOM 821 N N . GLN A 1 102 ? -6.759 3.191 -6.908 1.00 81.50 102 GLN A N 1
ATOM 822 C CA . GLN A 1 102 ? -7.205 2.874 -8.270 1.00 81.50 102 GLN A CA 1
ATOM 823 C C . GLN A 1 102 ? -6.206 3.399 -9.304 1.00 81.50 102 GLN A C 1
ATOM 825 O O . GLN A 1 102 ? -5.892 2.698 -10.267 1.00 81.50 102 GLN A O 1
ATOM 830 N N . LEU A 1 103 ? -5.662 4.601 -9.102 1.00 82.12 103 LEU A N 1
ATOM 831 C CA . LEU A 1 103 ? -4.615 5.161 -9.957 1.00 82.12 103 LEU A CA 1
ATOM 832 C C . LEU A 1 103 ? -3.343 4.304 -9.924 1.00 82.12 103 LEU A C 1
ATOM 834 O O . LEU A 1 103 ? -2.773 4.037 -10.984 1.00 82.12 103 LEU A O 1
ATOM 838 N N . TYR A 1 104 ? -2.949 3.806 -8.745 1.00 86.38 104 TYR A N 1
ATOM 839 C CA . TYR A 1 104 ? -1.861 2.834 -8.605 1.00 86.38 104 TYR A CA 1
ATOM 840 C C . TYR A 1 104 ? -2.143 1.538 -9.382 1.00 86.38 104 TYR A C 1
ATOM 842 O O . TYR A 1 104 ? -1.312 1.115 -10.183 1.00 86.38 104 TYR A O 1
ATOM 850 N N . GLU A 1 105 ? -3.307 0.903 -9.204 1.00 83.69 105 GLU A N 1
ATOM 851 C CA . GLU A 1 105 ? -3.599 -0.391 -9.849 1.00 83.69 105 GLU A CA 1
ATOM 852 C C . GLU A 1 105 ? -3.723 -0.265 -11.377 1.00 83.69 105 GLU A C 1
ATOM 854 O O . GLU A 1 105 ? -3.130 -1.061 -12.108 1.00 83.69 105 GLU A O 1
ATOM 859 N N . ASN A 1 106 ? -4.366 0.796 -11.878 1.00 84.88 106 ASN A N 1
ATOM 860 C CA . ASN A 1 106 ? -4.393 1.120 -13.310 1.00 84.88 106 ASN A CA 1
ATOM 861 C C . ASN A 1 106 ? -2.984 1.401 -13.868 1.00 84.88 106 ASN A C 1
ATOM 863 O O . ASN A 1 106 ? -2.646 0.970 -14.977 1.00 84.88 106 ASN A O 1
ATOM 867 N N . THR A 1 107 ? -2.138 2.094 -13.099 1.00 87.94 107 THR A N 1
ATOM 868 C CA . THR A 1 107 ? -0.741 2.361 -13.469 1.00 87.94 107 THR A CA 1
ATOM 869 C C . THR A 1 107 ? 0.056 1.069 -13.548 1.00 87.94 107 THR A C 1
ATOM 871 O O . THR A 1 107 ? 0.703 0.823 -14.560 1.00 87.94 107 THR A O 1
ATOM 874 N N . ILE A 1 108 ? -0.044 0.190 -12.552 1.00 85.75 108 ILE A N 1
ATOM 875 C CA . ILE A 1 108 ? 0.649 -1.099 -12.560 1.00 85.75 108 ILE A CA 1
ATOM 876 C C . ILE A 1 108 ? 0.158 -1.988 -13.714 1.00 85.75 108 ILE A C 1
ATOM 878 O O . ILE A 1 108 ? 0.989 -2.584 -14.398 1.00 85.75 108 ILE A O 1
ATOM 882 N N . GLN A 1 109 ? -1.142 -2.050 -14.019 1.00 85.31 109 GLN A N 1
ATOM 883 C CA . GLN A 1 109 ? -1.648 -2.793 -15.189 1.00 85.31 109 GLN A CA 1
ATOM 884 C C . GLN A 1 109 ? -1.129 -2.229 -16.525 1.00 85.31 109 GLN A C 1
ATOM 886 O O . GLN A 1 109 ? -0.808 -2.993 -17.442 1.00 85.31 109 GLN A O 1
ATOM 891 N N . THR A 1 110 ? -0.984 -0.903 -16.619 1.00 85.38 110 THR A N 1
ATOM 892 C CA . THR A 1 110 ? -0.400 -0.235 -17.792 1.00 85.38 110 THR A CA 1
ATOM 893 C C . THR A 1 110 ? 1.107 -0.486 -17.888 1.00 85.38 110 THR A C 1
ATOM 895 O O . THR A 1 110 ? 1.608 -0.792 -18.966 1.00 85.38 110 THR A O 1
ATOM 898 N N . LEU A 1 111 ? 1.832 -0.462 -16.766 1.00 87.06 111 LEU A N 1
ATOM 899 C CA . LEU A 1 111 ? 3.263 -0.762 -16.716 1.00 87.06 111 LEU A CA 1
ATOM 900 C C . LEU A 1 111 ? 3.544 -2.223 -17.086 1.00 87.06 111 LEU A C 1
ATOM 902 O O . LEU A 1 111 ? 4.364 -2.453 -17.961 1.00 87.06 111 LEU A O 1
ATOM 906 N N . ASN A 1 112 ? 2.786 -3.197 -16.563 1.00 84.19 112 ASN A N 1
ATOM 907 C CA . ASN A 1 112 ? 2.846 -4.602 -17.015 1.00 84.19 112 ASN A CA 1
ATOM 908 C C . ASN A 1 112 ? 2.520 -4.776 -18.517 1.00 84.19 112 ASN A C 1
ATOM 910 O O . ASN A 1 112 ? 2.668 -5.875 -19.057 1.00 84.19 112 ASN A O 1
ATOM 914 N N . SER A 1 113 ? 2.025 -3.731 -19.191 1.00 83.31 113 SER A N 1
ATOM 915 C CA . SER A 1 113 ? 1.624 -3.783 -20.590 1.00 83.31 113 SER A CA 1
ATOM 916 C C . SER A 1 113 ? 2.677 -3.346 -21.609 1.00 83.31 113 SER A C 1
ATOM 918 O O . SER A 1 113 ? 2.429 -3.582 -22.794 1.00 83.31 113 SER A O 1
ATOM 920 N N . PHE A 1 114 ? 3.824 -2.796 -21.196 1.00 84.50 114 PHE A N 1
ATOM 921 C CA . PHE A 1 114 ? 4.946 -2.492 -22.098 1.00 84.50 114 PHE A CA 1
ATOM 922 C C . PHE A 1 114 ? 5.917 -3.673 -22.236 1.00 84.50 114 PHE A C 1
ATOM 924 O O . PHE A 1 114 ? 6.055 -4.493 -21.326 1.00 84.50 114 PHE A O 1
ATOM 931 N N . ASP A 1 115 ? 6.647 -3.740 -23.350 1.00 79.75 115 ASP A N 1
ATOM 932 C CA . ASP A 1 115 ? 7.608 -4.826 -23.602 1.00 79.75 115 ASP A CA 1
ATOM 933 C C . ASP A 1 115 ? 8.991 -4.573 -22.975 1.00 79.75 115 ASP A C 1
ATOM 935 O O . ASP A 1 115 ? 9.707 -5.527 -22.639 1.00 79.75 115 ASP A O 1
ATOM 939 N N . ASN A 1 116 ? 9.354 -3.297 -22.787 1.00 84.06 116 ASN A N 1
ATOM 940 C CA . ASN A 1 116 ? 10.666 -2.838 -22.324 1.00 84.06 116 ASN A CA 1
ATOM 941 C C . ASN A 1 116 ? 10.584 -1.689 -21.300 1.00 84.06 116 ASN A C 1
ATOM 943 O O . ASN A 1 116 ? 9.647 -0.889 -21.310 1.00 84.06 116 ASN A O 1
ATOM 947 N N . TYR A 1 117 ? 11.630 -1.585 -20.472 1.00 85.62 117 TYR A N 1
ATOM 948 C CA . TYR A 1 117 ? 11.783 -0.569 -19.426 1.00 85.62 117 TYR A CA 1
ATOM 949 C C . TYR A 1 117 ? 11.649 0.866 -19.956 1.00 85.62 117 TYR A C 1
ATOM 951 O O . TYR A 1 117 ? 10.922 1.666 -19.380 1.00 85.62 117 TYR A O 1
ATOM 959 N N . THR A 1 118 ? 12.290 1.191 -21.082 1.00 86.12 118 THR A N 1
ATOM 960 C CA . THR A 1 118 ? 12.336 2.559 -21.624 1.00 86.12 118 THR A CA 1
ATOM 961 C C . THR A 1 118 ? 10.958 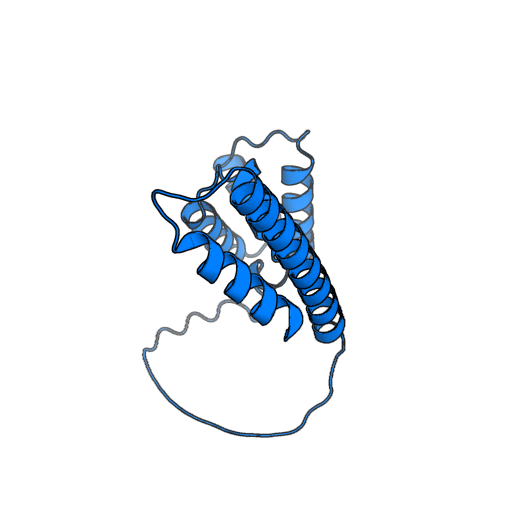3.088 -22.033 1.00 86.12 118 THR A C 1
ATOM 963 O O . THR A 1 118 ? 10.684 4.272 -21.862 1.00 86.12 118 THR A O 1
ATOM 966 N N . GLN A 1 119 ? 10.059 2.243 -22.545 1.00 86.50 119 GLN A N 1
ATOM 967 C CA . GLN A 1 119 ? 8.664 2.636 -22.784 1.00 86.50 119 GLN A CA 1
ATOM 968 C C . GLN A 1 119 ? 7.910 2.883 -21.474 1.00 86.50 119 GLN A C 1
ATOM 970 O O . GLN A 1 119 ? 7.194 3.878 -21.365 1.00 86.50 119 GLN A O 1
ATOM 975 N N . ALA A 1 120 ? 8.100 2.009 -20.484 1.00 87.38 120 ALA A N 1
ATOM 976 C CA . ALA A 1 120 ? 7.453 2.115 -19.183 1.00 87.38 120 ALA A CA 1
ATOM 977 C C . ALA A 1 120 ? 7.901 3.374 -18.413 1.00 87.38 120 ALA A C 1
ATOM 979 O O . ALA A 1 120 ? 7.052 4.118 -17.931 1.00 87.38 120 ALA A O 1
ATOM 980 N N . GLU A 1 121 ? 9.207 3.662 -18.369 1.00 86.06 121 GLU A N 1
ATOM 981 C CA . GLU A 1 121 ? 9.776 4.865 -17.742 1.00 86.06 121 GLU A CA 1
ATOM 982 C C . GLU A 1 121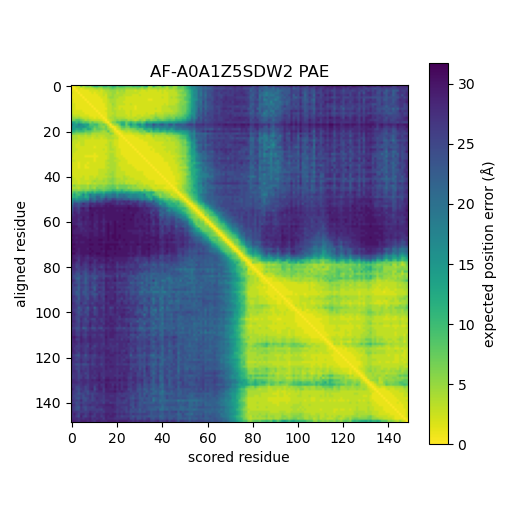 ? 9.291 6.151 -18.431 1.00 86.06 121 GLU A C 1
ATOM 984 O O . GLU A 1 121 ? 8.817 7.065 -17.760 1.00 86.06 121 GLU A O 1
ATOM 989 N N . ASN A 1 122 ? 9.349 6.224 -19.768 1.00 87.00 122 ASN A N 1
ATOM 990 C CA . ASN A 1 122 ? 8.892 7.414 -20.496 1.00 87.00 122 ASN A CA 1
ATOM 991 C C . ASN A 1 122 ? 7.385 7.656 -20.326 1.00 87.00 122 ASN A C 1
ATOM 993 O O . ASN A 1 122 ? 6.958 8.803 -20.199 1.00 87.00 122 ASN A O 1
ATOM 997 N N . TRP A 1 123 ? 6.567 6.596 -20.290 1.00 88.94 123 TRP A N 1
ATOM 998 C CA . TRP A 1 123 ? 5.141 6.730 -19.993 1.00 88.94 123 TRP A CA 1
ATOM 999 C C . TRP A 1 123 ? 4.917 7.248 -18.568 1.00 88.94 123 TRP A C 1
ATOM 1001 O O . TRP A 1 123 ? 4.129 8.175 -18.381 1.00 88.94 123 TRP A O 1
ATOM 1011 N N . LEU A 1 124 ? 5.651 6.707 -17.591 1.00 87.88 124 LEU A N 1
ATOM 1012 C CA . LEU A 1 124 ? 5.591 7.106 -16.184 1.00 87.88 124 LEU A CA 1
ATOM 1013 C C . LEU A 1 124 ? 5.943 8.592 -16.016 1.00 87.88 124 LEU A C 1
ATOM 1015 O O . LEU A 1 124 ? 5.120 9.352 -15.515 1.00 87.88 124 LEU A O 1
ATOM 1019 N N . LYS A 1 125 ? 7.088 9.028 -16.557 1.00 85.81 125 LYS A N 1
ATOM 1020 C CA . LYS A 1 125 ? 7.533 10.435 -16.560 1.00 85.81 125 LYS A CA 1
ATOM 1021 C C . LYS A 1 125 ? 6.606 11.371 -17.357 1.00 85.81 125 LYS A C 1
ATOM 1023 O O . LYS A 1 125 ? 6.564 12.562 -17.087 1.00 85.81 125 LYS A O 1
ATOM 1028 N N . SER A 1 126 ? 5.813 10.855 -18.305 1.00 86.44 126 SER A N 1
ATOM 1029 C CA . SER A 1 126 ? 4.765 11.634 -18.998 1.00 86.44 126 SER A CA 1
ATOM 1030 C C . SER A 1 126 ? 3.432 11.731 -18.237 1.00 86.44 126 SER A C 1
ATOM 1032 O O . SER A 1 126 ? 2.528 12.457 -18.659 1.00 86.44 126 SER A O 1
ATOM 1034 N N . LYS A 1 127 ? 3.276 10.961 -17.154 1.00 86.19 127 LYS A N 1
ATOM 1035 C CA . LYS A 1 127 ? 2.045 10.856 -16.355 1.00 86.19 127 LYS A CA 1
ATOM 1036 C C . LYS A 1 127 ? 2.186 11.393 -14.938 1.00 86.19 127 LYS A C 1
ATOM 1038 O O . LYS A 1 127 ? 1.188 11.849 -14.386 1.00 86.19 127 LYS A O 1
ATOM 1043 N N . PHE A 1 128 ? 3.390 11.341 -14.384 1.00 85.06 128 PHE A N 1
ATOM 1044 C CA . PHE A 1 128 ? 3.693 11.688 -13.007 1.00 85.06 128 PHE A CA 1
ATOM 1045 C C . PHE A 1 128 ? 4.935 12.578 -12.961 1.00 85.06 128 PHE A C 1
ATOM 1047 O O . PHE A 1 128 ? 6.005 12.176 -13.413 1.00 85.06 128 PHE A O 1
ATOM 1054 N N . ASP A 1 129 ? 4.790 13.772 -12.387 1.00 81.88 129 ASP A N 1
ATOM 1055 C CA . ASP A 1 129 ? 5.868 14.757 -12.204 1.00 81.88 129 ASP A CA 1
ATOM 1056 C C . ASP A 1 129 ? 6.642 14.484 -10.895 1.00 81.88 129 ASP A C 1
ATOM 1058 O O . ASP A 1 129 ? 6.815 15.346 -10.028 1.00 81.88 129 ASP A O 1
ATOM 1062 N N . TRP A 1 130 ? 7.020 13.216 -10.692 1.00 84.56 130 TRP A N 1
ATOM 1063 C CA . TRP A 1 130 ? 7.778 12.786 -9.517 1.00 84.56 130 TRP A CA 1
ATOM 1064 C C . TRP A 1 130 ? 9.188 13.378 -9.560 1.00 84.56 130 TRP A C 1
ATOM 1066 O O . TRP A 1 130 ? 9.856 13.355 -10.594 1.00 84.56 130 TRP A O 1
ATOM 1076 N N . GLN A 1 131 ? 9.655 13.888 -8.423 1.00 75.44 131 GLN A N 1
ATOM 1077 C CA . GLN A 1 131 ? 10.975 14.503 -8.327 1.00 75.44 131 GLN A CA 1
ATOM 1078 C C . GLN A 1 131 ? 12.058 13.416 -8.357 1.00 75.44 131 GLN A C 1
ATOM 1080 O O . GLN A 1 131 ? 11.963 12.434 -7.626 1.00 75.44 131 GLN A O 1
ATOM 1085 N N . GLU A 1 132 ? 13.115 13.585 -9.158 1.00 70.69 132 GLU A N 1
ATOM 1086 C CA . GLU A 1 132 ? 14.195 12.580 -9.235 1.00 70.69 132 GLU A CA 1
ATOM 1087 C C . GLU A 1 132 ? 15.012 12.473 -7.926 1.00 70.69 132 GLU A C 1
ATOM 1089 O O . GLU A 1 132 ? 15.728 11.494 -7.723 1.00 70.69 132 GLU A O 1
ATOM 1094 N N . GLU A 1 133 ? 14.862 13.437 -7.010 1.00 72.62 133 GLU A N 1
ATOM 1095 C CA . GLU A 1 133 ? 15.426 13.427 -5.650 1.00 72.62 133 GLU A CA 1
ATOM 1096 C C . GLU A 1 133 ? 14.597 12.606 -4.635 1.00 72.62 133 GLU A C 1
ATOM 1098 O O . GLU A 1 133 ? 15.069 12.365 -3.526 1.00 72.62 133 GLU A O 1
ATOM 1103 N N . ASP A 1 134 ? 13.385 12.155 -4.986 1.00 79.81 134 ASP A N 1
ATOM 1104 C CA . ASP A 1 134 ? 12.519 11.365 -4.100 1.00 79.81 134 ASP A CA 1
ATOM 1105 C C . ASP A 1 134 ? 12.983 9.896 -4.015 1.00 79.81 134 ASP A C 1
ATOM 1107 O O . ASP A 1 134 ? 12.946 9.147 -4.999 1.00 79.81 134 ASP A O 1
ATOM 1111 N N . GLU A 1 135 ? 13.376 9.462 -2.811 1.00 78.81 135 GLU A N 1
ATOM 1112 C CA . GLU A 1 135 ? 13.776 8.080 -2.509 1.00 78.81 135 GLU A CA 1
ATOM 1113 C C . GLU A 1 135 ? 12.707 7.055 -2.933 1.00 78.81 135 GLU A C 1
ATOM 1115 O O . GLU A 1 135 ? 13.040 5.962 -3.403 1.00 78.81 135 GLU A O 1
ATOM 1120 N N . ASN A 1 136 ? 11.420 7.407 -2.846 1.00 82.06 136 ASN A N 1
ATOM 1121 C CA . ASN A 1 136 ? 10.321 6.520 -3.217 1.00 82.06 136 ASN A CA 1
ATOM 1122 C C . ASN A 1 136 ? 10.190 6.392 -4.739 1.00 82.06 136 ASN A C 1
ATOM 1124 O O . ASN A 1 136 ? 9.981 5.284 -5.244 1.00 82.06 136 ASN A O 1
ATOM 1128 N N . ALA A 1 137 ? 10.371 7.485 -5.485 1.00 83.88 137 ALA A N 1
ATOM 1129 C CA . ALA A 1 137 ? 10.388 7.468 -6.948 1.00 83.88 137 ALA A CA 1
ATOM 1130 C C . ALA A 1 137 ? 11.601 6.683 -7.486 1.00 83.88 137 ALA A C 1
ATOM 1132 O O . ALA A 1 137 ? 11.472 5.894 -8.432 1.00 83.88 137 ALA A O 1
ATOM 1133 N N . GLN A 1 138 ? 12.764 6.814 -6.837 1.00 83.31 138 GLN A N 1
ATOM 1134 C CA . GLN A 1 138 ? 13.956 6.009 -7.127 1.00 83.31 138 GLN A CA 1
ATOM 1135 C C . GLN A 1 138 ? 13.736 4.518 -6.810 1.00 83.31 138 GLN A C 1
ATOM 1137 O O . GLN A 1 138 ? 14.101 3.651 -7.613 1.00 83.31 138 GLN A O 1
ATOM 1142 N N . ALA A 1 139 ? 13.091 4.192 -5.684 1.00 83.38 139 ALA A N 1
ATOM 1143 C CA . ALA A 1 139 ? 12.753 2.817 -5.312 1.00 83.38 139 ALA A CA 1
ATOM 1144 C C . ALA A 1 139 ? 11.747 2.175 -6.287 1.00 83.38 139 ALA A C 1
ATOM 1146 O O . ALA A 1 139 ? 11.934 1.024 -6.697 1.00 83.38 139 ALA A O 1
ATOM 1147 N N . PHE A 1 140 ? 10.723 2.918 -6.721 1.00 86.00 140 PHE A N 1
ATOM 1148 C CA . PHE A 1 140 ? 9.764 2.466 -7.734 1.00 86.00 140 PHE A CA 1
ATOM 1149 C C . PHE A 1 140 ? 10.450 2.218 -9.086 1.00 86.00 140 PHE A C 1
ATOM 1151 O O . PHE A 1 140 ? 10.258 1.166 -9.699 1.00 86.00 140 PHE A O 1
ATOM 1158 N N . SER A 1 141 ? 11.316 3.138 -9.520 1.00 84.94 141 SER A N 1
ATOM 1159 C CA . SER A 1 141 ? 12.095 3.008 -10.761 1.00 84.94 141 SER A CA 1
ATOM 1160 C C . SER A 1 141 ? 13.046 1.805 -10.717 1.00 84.94 141 SER A C 1
ATOM 1162 O O . SER A 1 141 ? 13.150 1.050 -11.684 1.00 84.94 141 SER A O 1
ATOM 1164 N N . SER A 1 142 ? 13.667 1.548 -9.562 1.00 84.81 142 SER A N 1
ATOM 1165 C CA . SER A 1 142 ? 14.521 0.373 -9.328 1.00 84.81 142 SER A CA 1
ATOM 1166 C C . SER A 1 142 ? 13.739 -0.948 -9.385 1.00 84.81 142 SER A C 1
ATOM 1168 O O . SER A 1 142 ? 14.228 -1.942 -9.926 1.00 84.81 142 SER A O 1
ATOM 1170 N N . LEU A 1 143 ? 12.504 -0.969 -8.872 1.00 84.94 143 LEU A N 1
ATOM 1171 C CA . LEU A 1 143 ? 11.586 -2.107 -8.999 1.00 84.94 143 LEU A CA 1
ATOM 1172 C C . LEU A 1 143 ? 11.152 -2.340 -10.451 1.00 84.94 143 LEU A C 1
ATOM 1174 O O . LEU A 1 143 ? 11.142 -3.486 -10.901 1.00 84.94 143 LEU A O 1
ATOM 1178 N N . LEU A 1 144 ? 10.851 -1.268 -11.189 1.00 86.44 144 LEU A N 1
ATOM 1179 C CA . LEU A 1 144 ? 10.504 -1.323 -12.609 1.00 86.44 144 LEU A CA 1
ATOM 1180 C C . LEU A 1 144 ? 11.677 -1.861 -13.446 1.00 86.44 144 LEU A C 1
ATOM 1182 O O . LEU A 1 144 ? 11.481 -2.737 -14.287 1.00 86.44 144 LEU A O 1
ATOM 1186 N N . LEU A 1 145 ? 12.908 -1.424 -13.166 1.00 84.88 145 LEU A N 1
ATOM 1187 C CA . LEU A 1 145 ? 14.117 -1.952 -13.804 1.00 84.88 145 LEU A CA 1
ATOM 1188 C C . LEU A 1 145 ? 14.295 -3.455 -13.523 1.00 84.88 145 LEU A C 1
ATOM 1190 O O . LEU A 1 145 ? 14.538 -4.231 -14.446 1.00 84.88 145 LEU A O 1
ATOM 1194 N N . ARG A 1 146 ? 14.080 -3.893 -12.274 1.00 82.56 146 ARG A N 1
ATOM 1195 C CA . ARG A 1 146 ? 14.148 -5.313 -11.867 1.00 82.56 146 ARG A CA 1
ATOM 1196 C C . ARG A 1 146 ? 13.029 -6.189 -12.464 1.00 82.56 146 ARG A C 1
ATOM 1198 O O . ARG A 1 146 ? 13.126 -7.411 -12.403 1.00 82.56 146 ARG A O 1
ATOM 1205 N N . HIS A 1 147 ? 11.965 -5.599 -13.010 1.00 81.88 147 HIS A N 1
ATOM 1206 C CA . HIS A 1 147 ? 10.913 -6.324 -13.735 1.00 81.88 147 HIS A CA 1
ATOM 1207 C C . HIS A 1 147 ? 11.261 -6.565 -15.213 1.00 81.88 147 HIS A C 1
ATOM 1209 O O . HIS A 1 147 ? 10.793 -7.536 -15.810 1.00 81.88 147 HIS A O 1
ATOM 1215 N N . TYR A 1 148 ? 12.058 -5.670 -15.802 1.00 78.75 148 TYR A N 1
ATOM 1216 C CA . TYR A 1 148 ? 12.389 -5.670 -17.229 1.00 78.75 148 TYR A CA 1
ATOM 1217 C C . TYR A 1 148 ? 13.775 -6.228 -17.573 1.00 78.75 148 TYR A C 1
ATOM 1219 O O . TYR A 1 148 ? 14.032 -6.472 -18.755 1.00 78.75 148 TYR A O 1
ATOM 1227 N N . SER A 1 149 ? 14.637 -6.411 -16.568 1.00 75.56 149 SER A N 1
ATOM 1228 C CA . SER A 1 149 ? 15.937 -7.090 -16.671 1.00 75.56 149 SER A CA 1
ATOM 1229 C C . SER A 1 149 ? 15.842 -8.619 -16.603 1.00 75.56 149 SER A C 1
ATOM 1231 O O . SER A 1 149 ? 16.893 -9.228 -16.908 1.00 75.56 149 SER A O 1
#

Sequence (149 aa):
MQRVRTLLQKIADLSKADDNATLIDIDLMMDYTRVVYADLVELRSRVAFNNNLPNFNIKEREKTAEPTNQIEKKSIRATLEKQIGVNDKYLFISELFGNDTQLYENTIQTLNSFDNYTQAENWLKSKFDWQEEDENAQAFSSLLLRHYS

pLDDT: mean 74.92, std 17.63, range [30.66, 93.69]